Protein AF-A0A0G4MRT8-F1 (afdb_monomer_lite)

pLDDT: mean 92.58, std 7.97, range [58.94, 98.38]

Organism: Verticillium longisporum (NCBI:txid100787)

Sequence (88 aa):
MKSGRHIILLAEGRLVNLGCATGHSSFVMSCSFTNQVLAQIMLYKSGDKAWGEKYVEFAKAGKLEVGVYVIPKILDEEVARLHLEHCN

Secondary structure (DSSP, 8-state):
-TTS-----SGGGS-HHHHSS--S-HHHHHHHHHHHHHHHHHHHTTT-HHHHHH-TTTTT-SSPPSS-----HHHHHHHHHHHGGGG-

Structure (mmCIF, N/CA/C/O backbone):
data_AF-A0A0G4MRT8-F1
#
_entry.id   AF-A0A0G4MRT8-F1
#
loop_
_atom_site.group_PDB
_atom_site.id
_atom_site.type_symbol
_atom_site.label_atom_id
_atom_site.label_alt_id
_atom_site.label_comp_id
_atom_site.label_asym_id
_atom_site.label_entity_id
_atom_site.label_seq_id
_atom_site.pdbx_PDB_ins_code
_atom_site.Cartn_x
_atom_site.Cartn_y
_atom_site.Cartn_z
_atom_site.occupancy
_atom_site.B_iso_or_equiv
_atom_site.auth_seq_id
_atom_site.auth_comp_id
_atom_site.auth_asym_id
_atom_site.auth_atom_id
_atom_site.pdbx_PDB_model_num
ATOM 1 N N . MET A 1 1 ? -9.636 4.172 40.571 1.00 70.50 1 MET A N 1
ATOM 2 C CA . MET A 1 1 ? -8.955 5.398 41.065 1.00 70.50 1 MET A CA 1
ATOM 3 C C . MET A 1 1 ? -9.688 5.905 42.300 1.00 70.50 1 MET A C 1
ATOM 5 O O . MET A 1 1 ? -10.866 5.603 42.427 1.00 70.50 1 MET A O 1
ATOM 9 N N . LYS A 1 2 ? -9.054 6.698 43.179 1.00 83.06 2 LYS A N 1
ATOM 10 C CA . LYS A 1 2 ? -9.710 7.258 44.386 1.00 83.06 2 LYS A CA 1
ATOM 11 C C . LYS A 1 2 ? -11.019 8.029 44.102 1.00 83.06 2 LYS A C 1
ATOM 13 O O . LYS A 1 2 ? -11.833 8.170 44.997 1.00 83.06 2 LYS A O 1
ATOM 18 N N . SER A 1 3 ? -11.234 8.494 42.867 1.00 93.81 3 SER A N 1
ATOM 19 C CA . SER A 1 3 ? -12.443 9.203 42.417 1.00 93.81 3 SER A CA 1
ATOM 20 C C . SER A 1 3 ? -13.577 8.309 41.890 1.00 93.81 3 SER A C 1
ATOM 22 O O . SER A 1 3 ? -14.569 8.839 41.406 1.00 93.81 3 SER A O 1
ATOM 24 N N . GLY A 1 4 ? -13.420 6.979 41.878 1.00 95.25 4 GLY A N 1
ATOM 25 C CA . GLY A 1 4 ? -14.399 6.048 41.288 1.00 95.25 4 GLY A CA 1
ATOM 26 C C . GLY A 1 4 ? -14.469 6.064 39.753 1.00 95.25 4 GLY A C 1
ATOM 27 O O . GLY A 1 4 ? -15.173 5.255 39.162 1.00 95.25 4 GLY A O 1
ATOM 28 N N . ARG A 1 5 ? -13.716 6.948 39.084 1.00 94.38 5 ARG A N 1
ATOM 29 C CA . ARG A 1 5 ? -13.599 6.990 37.619 1.00 94.38 5 ARG A CA 1
ATOM 30 C C . ARG A 1 5 ? -12.582 5.964 37.120 1.00 94.38 5 ARG A C 1
ATOM 32 O O . ARG A 1 5 ? -11.532 5.778 37.744 1.00 94.38 5 ARG A O 1
ATOM 39 N N . HIS A 1 6 ? -12.885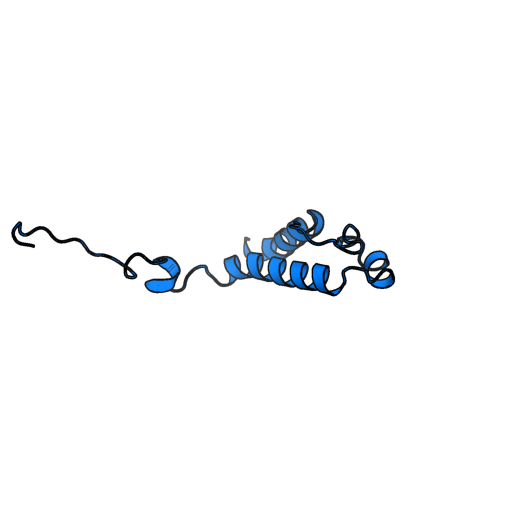 5.343 35.984 1.00 93.75 6 HIS A N 1
ATOM 40 C CA . HIS A 1 6 ? -12.036 4.363 35.308 1.00 93.75 6 HIS A CA 1
ATOM 41 C C . HIS A 1 6 ? -12.056 4.604 33.794 1.00 93.75 6 HIS A C 1
ATOM 43 O O . HIS A 1 6 ? -13.05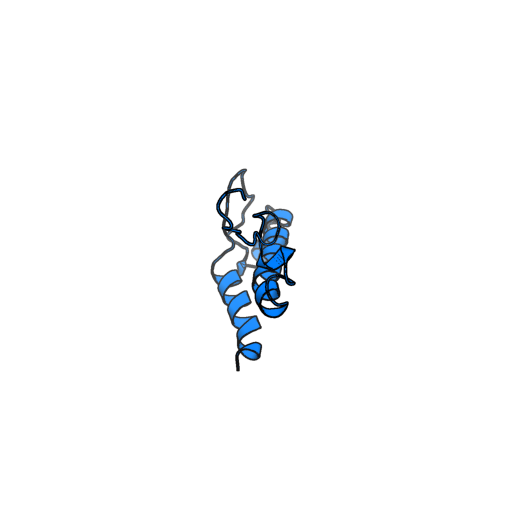8 5.069 33.256 1.00 93.75 6 HIS A O 1
ATOM 49 N N . ILE A 1 7 ? -10.946 4.285 33.126 1.00 95.69 7 ILE A N 1
ATOM 50 C CA . ILE A 1 7 ? -10.826 4.268 31.665 1.00 95.69 7 ILE A CA 1
ATOM 51 C C . ILE A 1 7 ? -10.463 2.853 31.219 1.00 95.69 7 ILE A C 1
ATOM 53 O O . ILE A 1 7 ? -9.767 2.140 31.944 1.00 95.69 7 ILE A O 1
ATOM 57 N N . ILE A 1 8 ? -10.915 2.462 30.030 1.00 96.88 8 ILE A N 1
ATOM 58 C CA . ILE A 1 8 ? -10.463 1.240 29.365 1.00 96.88 8 ILE A CA 1
ATOM 59 C C . ILE A 1 8 ? -9.432 1.659 28.326 1.00 96.88 8 ILE A C 1
ATOM 61 O O . ILE A 1 8 ? -9.753 2.382 27.385 1.00 96.88 8 ILE A O 1
ATOM 65 N N . LEU A 1 9 ? -8.192 1.216 28.516 1.00 96.88 9 LEU A N 1
ATOM 66 C CA . LEU A 1 9 ? -7.131 1.378 27.533 1.00 96.88 9 LEU A CA 1
ATOM 67 C C . LEU A 1 9 ? -7.015 0.087 26.730 1.00 96.88 9 LEU A C 1
ATOM 69 O O . LEU A 1 9 ? -6.713 -0.969 27.282 1.00 96.88 9 LEU A O 1
ATOM 73 N N . LEU A 1 10 ? -7.252 0.185 25.429 1.00 98.25 10 LEU A N 1
ATOM 74 C CA . LEU A 1 10 ? -7.093 -0.930 24.506 1.00 98.25 10 LEU A CA 1
ATOM 75 C C . LEU A 1 10 ? -5.668 -0.959 23.949 1.00 98.25 10 LEU A C 1
ATOM 77 O O . LEU A 1 10 ? -5.041 0.089 23.779 1.00 98.25 10 LEU A O 1
ATOM 81 N N . ALA A 1 11 ? -5.166 -2.168 23.684 1.00 97.88 11 ALA A N 1
ATOM 82 C CA . ALA A 1 11 ? -3.841 -2.429 23.116 1.00 97.88 11 ALA A CA 1
ATOM 83 C C . ALA A 1 11 ? -2.674 -1.715 23.829 1.00 97.88 11 ALA A C 1
ATOM 85 O O . ALA A 1 11 ? -1.670 -1.410 23.192 1.00 97.88 11 ALA A O 1
ATOM 86 N N . GLU A 1 12 ? -2.803 -1.397 25.122 1.00 97.44 12 GLU A N 1
ATOM 87 C CA . GLU A 1 12 ? -1.794 -0.634 25.882 1.00 97.44 12 GLU A CA 1
ATOM 88 C C . GLU A 1 12 ? -1.399 0.700 25.206 1.00 97.44 12 GLU A C 1
ATOM 90 O O . GLU A 1 12 ? -0.276 1.179 25.345 1.00 97.44 12 GLU A O 1
ATOM 95 N N . GLY A 1 13 ? -2.312 1.303 24.433 1.00 97.38 13 GLY A N 1
ATOM 96 C CA . GLY A 1 13 ? -2.041 2.518 23.655 1.00 97.38 13 GLY A CA 1
ATOM 97 C C . GLY A 1 13 ? -1.303 2.292 22.328 1.00 97.38 13 GLY A C 1
ATOM 98 O O . GLY A 1 13 ? -0.951 3.261 21.657 1.00 97.38 13 GLY A O 1
ATOM 99 N N . ARG A 1 14 ? -1.075 1.036 21.927 1.00 98.31 14 ARG A N 1
ATOM 100 C CA . ARG A 1 14 ? -0.570 0.662 20.597 1.00 98.31 14 ARG A CA 1
ATOM 101 C C . ARG A 1 14 ? -1.705 0.607 19.567 1.00 98.31 14 ARG A C 1
ATOM 103 O O . ARG A 1 14 ? -2.859 0.918 19.853 1.00 98.31 14 ARG A O 1
ATOM 110 N N . LEU A 1 15 ? -1.360 0.207 18.342 1.00 97.75 15 LEU A N 1
ATOM 111 C CA . LEU A 1 15 ? -2.277 0.097 17.208 1.00 97.75 15 LEU A CA 1
ATOM 112 C C . LEU A 1 15 ? -3.439 -0.854 17.531 1.00 97.75 15 LEU A C 1
ATOM 114 O O . LEU A 1 15 ? -3.295 -2.073 17.484 1.00 97.75 15 LEU A O 1
ATOM 118 N N . VAL A 1 16 ? -4.597 -0.285 17.866 1.00 98.12 16 VAL A N 1
ATOM 119 C CA . VAL A 1 16 ? -5.766 -1.029 18.359 1.00 98.12 16 VAL A CA 1
ATOM 120 C C . VAL A 1 16 ? -6.333 -2.009 17.333 1.00 98.12 16 VAL A C 1
ATOM 122 O O . VAL A 1 16 ? -6.781 -3.088 17.703 1.00 98.12 16 VAL A O 1
ATOM 125 N N . ASN A 1 17 ? -6.263 -1.688 16.040 1.00 97.81 17 ASN A N 1
ATOM 126 C CA . ASN A 1 17 ? -6.725 -2.577 14.973 1.00 97.81 17 ASN A CA 1
ATOM 127 C C . ASN A 1 17 ? -5.893 -3.866 14.891 1.00 97.81 17 ASN A C 1
ATOM 129 O O . ASN A 1 17 ? -6.453 -4.928 14.647 1.00 97.81 17 ASN A O 1
ATOM 133 N N . LEU A 1 18 ? -4.579 -3.784 15.116 1.00 97.19 18 LEU A N 1
ATOM 134 C CA . LEU A 1 18 ? -3.675 -4.938 15.130 1.00 97.19 18 LEU A CA 1
ATOM 135 C C . LEU A 1 18 ? -3.611 -5.623 16.502 1.00 97.19 18 LEU A C 1
ATOM 137 O O . LEU A 1 18 ? -3.365 -6.819 16.570 1.00 97.19 18 LEU A O 1
ATOM 141 N N . GLY A 1 19 ? -3.790 -4.868 17.591 1.00 97.56 19 GLY A N 1
ATOM 142 C CA . GLY A 1 19 ? -3.662 -5.376 18.960 1.00 97.56 19 GLY A CA 1
ATOM 143 C C . GLY A 1 19 ? -4.951 -5.948 19.552 1.00 97.56 19 GLY A C 1
ATOM 144 O O . GLY A 1 19 ? -4.889 -6.823 20.410 1.00 97.56 19 GLY A O 1
ATOM 145 N N . CYS A 1 20 ? -6.118 -5.466 19.120 1.00 98.12 20 CYS A N 1
ATOM 146 C CA . CYS A 1 20 ? -7.426 -5.908 19.620 1.00 98.12 20 CYS A CA 1
ATOM 147 C C . CYS A 1 20 ? -8.308 -6.548 18.536 1.00 98.12 20 CYS A C 1
ATOM 149 O O . CYS A 1 20 ? -9.425 -6.965 18.830 1.00 98.12 20 CYS A O 1
ATOM 151 N N . ALA A 1 21 ? -7.819 -6.623 17.299 1.00 97.62 21 ALA A N 1
ATOM 152 C CA . ALA A 1 21 ? -8.448 -7.322 16.184 1.00 97.62 21 ALA A CA 1
ATOM 153 C C . ALA A 1 21 ? -7.345 -7.882 15.264 1.00 97.62 21 ALA A C 1
ATOM 155 O O . ALA A 1 21 ? -6.274 -8.249 15.740 1.00 97.62 21 ALA A O 1
ATOM 156 N N . THR A 1 22 ? -7.595 -7.971 13.956 1.00 97.44 22 THR A N 1
ATOM 157 C CA . THR A 1 22 ? -6.680 -8.592 12.981 1.00 97.44 22 THR A CA 1
ATOM 158 C C . THR A 1 22 ? -6.103 -7.606 11.960 1.00 97.44 22 THR A C 1
ATOM 160 O O . THR A 1 22 ? -5.559 -8.025 10.943 1.00 97.44 22 THR A O 1
ATOM 163 N N . GLY A 1 23 ? -6.219 -6.297 12.193 1.00 97.69 23 GLY A N 1
ATOM 164 C CA . GLY A 1 23 ? -5.773 -5.266 11.255 1.00 97.69 23 GLY A CA 1
ATOM 165 C C . GLY A 1 23 ? -6.690 -5.100 10.042 1.00 97.69 23 GLY A C 1
ATOM 166 O O . GLY A 1 23 ? -7.902 -5.295 10.125 1.00 97.69 23 GLY A O 1
ATOM 167 N 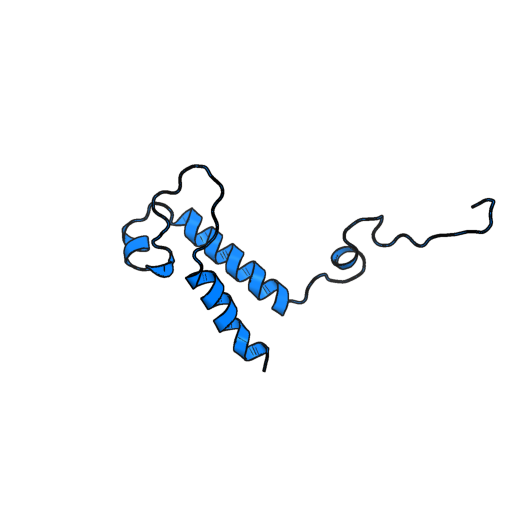N . HIS A 1 24 ? -6.107 -4.682 8.918 1.00 98.00 24 HIS A N 1
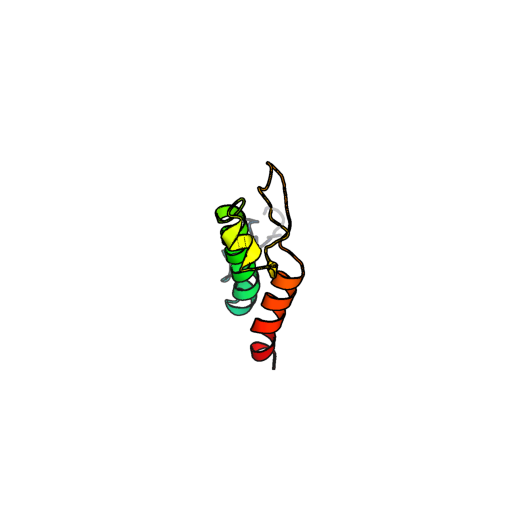ATOM 168 C CA . HIS A 1 24 ? -6.831 -4.574 7.652 1.00 98.00 24 HIS A CA 1
ATOM 169 C C . HIS A 1 24 ? -7.110 -5.960 7.055 1.00 98.00 24 HIS A C 1
ATOM 171 O O . HIS A 1 24 ? -6.336 -6.897 7.250 1.00 98.00 24 HIS A O 1
ATOM 177 N N . SER A 1 25 ? -8.204 -6.085 6.300 1.00 96.50 25 SER A N 1
ATOM 178 C CA . SER A 1 25 ? -8.542 -7.330 5.605 1.00 96.50 25 SER A CA 1
ATOM 179 C C . SER A 1 25 ? -7.486 -7.702 4.560 1.00 96.50 25 SER A C 1
ATOM 181 O O . SER A 1 25 ? -6.742 -6.849 4.069 1.00 96.50 25 SER A O 1
ATOM 183 N N . SER A 1 26 ? -7.453 -8.979 4.170 1.00 96.38 26 SER A N 1
ATOM 184 C CA . SER A 1 26 ? -6.547 -9.473 3.127 1.00 96.38 26 SER A CA 1
ATOM 185 C C . SER A 1 26 ? -6.689 -8.709 1.809 1.00 96.38 26 SER A C 1
ATOM 187 O O . SER A 1 26 ? -5.679 -8.425 1.178 1.00 96.38 26 SER A O 1
ATOM 189 N N . PHE A 1 27 ? -7.905 -8.310 1.426 1.00 96.31 27 PHE A N 1
ATOM 190 C CA . PHE A 1 27 ? -8.144 -7.509 0.224 1.00 96.31 27 PHE A CA 1
ATOM 191 C C . PHE A 1 27 ? -7.458 -6.135 0.289 1.00 96.31 27 PHE A C 1
ATOM 193 O O . PHE A 1 27 ? -6.718 -5.768 -0.618 1.00 96.31 27 PHE A O 1
ATOM 200 N N . VAL A 1 28 ? -7.618 -5.405 1.398 1.00 96.56 28 VAL A N 1
ATOM 201 C CA . VAL A 1 28 ? -6.955 -4.102 1.593 1.00 96.56 28 VAL A CA 1
ATOM 202 C C . VAL A 1 28 ? -5.431 -4.264 1.645 1.00 96.56 28 VAL A C 1
ATOM 204 O O . VAL A 1 28 ? -4.685 -3.457 1.083 1.00 96.56 28 VAL A O 1
ATOM 207 N N . MET A 1 29 ? -4.951 -5.330 2.290 1.00 98.19 29 MET A N 1
ATOM 208 C CA . MET A 1 29 ? -3.523 -5.637 2.341 1.00 98.19 29 MET A CA 1
ATOM 209 C C . MET A 1 29 ? -2.961 -6.068 0.984 1.00 98.19 29 MET A C 1
ATOM 211 O O . MET A 1 29 ? -1.800 -5.774 0.715 1.00 98.19 29 MET A O 1
ATOM 215 N N . SER A 1 30 ? -3.760 -6.683 0.107 1.00 97.88 30 SER A N 1
ATOM 216 C CA . SER A 1 30 ? -3.354 -7.065 -1.252 1.00 97.88 30 SER A CA 1
ATOM 217 C C . SER A 1 30 ? -2.913 -5.851 -2.074 1.00 97.88 30 SER A C 1
ATOM 219 O O . SER A 1 30 ? -1.843 -5.888 -2.686 1.00 97.88 30 SER A O 1
ATOM 221 N N . CYS A 1 31 ? -3.637 -4.729 -1.992 1.00 97.06 31 CYS A N 1
ATOM 222 C CA . CYS A 1 31 ? -3.235 -3.477 -2.643 1.00 97.06 31 CYS A CA 1
ATOM 223 C C . CYS A 1 31 ? -1.856 -3.002 -2.148 1.00 97.06 31 CYS A C 1
ATOM 225 O O . CYS A 1 31 ? -0.969 -2.669 -2.934 1.00 97.06 31 CYS A O 1
ATOM 227 N N . SER A 1 32 ? -1.645 -3.030 -0.827 1.00 97.69 32 SER A N 1
ATOM 228 C CA . SER A 1 32 ? -0.389 -2.590 -0.201 1.00 97.69 32 SER A CA 1
ATOM 229 C C . SER A 1 32 ? 0.785 -3.517 -0.530 1.00 97.69 32 SER A C 1
ATOM 231 O O . SER A 1 32 ? 1.869 -3.056 -0.886 1.00 97.69 32 SER A O 1
ATOM 233 N N . PHE A 1 33 ? 0.585 -4.830 -0.416 1.00 98.38 33 PHE A N 1
ATOM 234 C CA . PHE A 1 33 ? 1.631 -5.827 -0.630 1.00 98.38 33 PHE A CA 1
ATOM 235 C C . PHE A 1 33 ? 2.011 -5.970 -2.103 1.00 98.38 33 PHE A C 1
ATOM 237 O O . PHE A 1 33 ? 3.187 -6.182 -2.393 1.00 98.38 33 PHE A O 1
ATOM 244 N N . THR A 1 34 ? 1.079 -5.748 -3.032 1.00 98.12 34 THR A N 1
ATOM 245 C CA . THR A 1 34 ? 1.407 -5.663 -4.463 1.00 98.12 34 THR A CA 1
ATOM 246 C C . THR A 1 34 ? 2.391 -4.518 -4.716 1.00 98.12 34 THR A C 1
ATOM 248 O O . THR A 1 34 ? 3.457 -4.742 -5.288 1.00 98.12 34 THR A O 1
ATOM 251 N N . ASN A 1 35 ? 2.114 -3.320 -4.187 1.00 97.44 35 ASN A N 1
ATOM 252 C CA . ASN A 1 35 ? 3.024 -2.176 -4.299 1.00 97.44 35 ASN A CA 1
ATOM 253 C C . ASN A 1 35 ? 4.390 -2.436 -3.638 1.00 97.44 35 ASN A C 1
ATOM 255 O O . ASN A 1 35 ? 5.420 -2.055 -4.196 1.00 97.44 35 ASN A O 1
ATOM 259 N N . GLN A 1 36 ? 4.434 -3.130 -2.494 1.00 98.38 36 GLN A N 1
ATOM 260 C CA . GLN A 1 36 ? 5.705 -3.516 -1.866 1.00 98.38 36 GLN A CA 1
ATOM 261 C C . GLN A 1 36 ? 6.532 -4.446 -2.760 1.00 98.38 36 GLN A C 1
ATOM 263 O O . GLN A 1 36 ? 7.729 -4.216 -2.925 1.00 98.38 36 GLN A O 1
ATOM 268 N N . VAL A 1 37 ? 5.918 -5.464 -3.368 1.00 98.19 37 VAL A N 1
ATOM 269 C CA . VAL A 1 37 ? 6.622 -6.395 -4.264 1.00 98.19 37 VAL A CA 1
ATOM 270 C C . VAL A 1 37 ? 7.104 -5.685 -5.531 1.00 98.19 37 VAL A C 1
ATOM 272 O O . VAL A 1 37 ? 8.255 -5.870 -5.927 1.00 98.19 37 VAL A O 1
ATOM 275 N N . LEU A 1 38 ? 6.286 -4.817 -6.130 1.00 96.12 38 LEU A N 1
ATOM 276 C CA . LEU A 1 38 ? 6.692 -4.007 -7.284 1.00 96.12 38 LEU A CA 1
ATOM 277 C C . LEU A 1 38 ? 7.876 -3.089 -6.940 1.00 96.12 38 LEU A C 1
ATOM 279 O O . LEU A 1 38 ? 8.837 -3.009 -7.705 1.00 96.12 38 LEU A O 1
ATOM 283 N N . ALA A 1 39 ? 7.866 -2.461 -5.762 1.00 95.00 39 ALA A N 1
ATOM 284 C CA . ALA A 1 39 ? 8.987 -1.653 -5.288 1.00 95.00 39 ALA A CA 1
ATOM 285 C C . ALA A 1 39 ? 10.261 -2.491 -5.062 1.00 95.00 39 ALA A C 1
ATOM 287 O O . ALA A 1 39 ? 11.352 -2.057 -5.432 1.00 95.00 39 ALA A O 1
ATOM 288 N N . GLN A 1 40 ? 10.143 -3.705 -4.510 1.00 96.44 40 GLN A N 1
ATOM 289 C CA . GLN A 1 40 ? 11.280 -4.623 -4.360 1.00 96.44 40 GLN A CA 1
ATOM 290 C C . GLN A 1 40 ? 11.878 -5.011 -5.718 1.00 96.44 40 GLN A C 1
ATOM 292 O O . GLN A 1 40 ? 13.097 -4.983 -5.879 1.00 96.44 40 GLN A O 1
ATOM 297 N N . ILE A 1 41 ? 11.035 -5.312 -6.711 1.00 94.31 41 ILE A N 1
ATOM 298 C CA . ILE A 1 41 ? 11.475 -5.605 -8.082 1.00 94.31 41 ILE A CA 1
ATOM 299 C C . ILE A 1 41 ? 12.199 -4.393 -8.678 1.00 94.31 41 ILE A C 1
ATOM 301 O O . ILE A 1 41 ? 13.301 -4.550 -9.199 1.00 94.31 41 ILE A O 1
ATOM 305 N N . MET A 1 42 ? 11.626 -3.191 -8.552 1.00 92.56 42 MET A N 1
ATOM 306 C CA . MET A 1 42 ? 12.220 -1.944 -9.048 1.00 92.56 42 MET A CA 1
ATOM 307 C C . MET A 1 42 ? 13.609 -1.681 -8.449 1.00 92.56 42 MET A C 1
ATOM 309 O O . MET A 1 42 ? 14.531 -1.319 -9.176 1.00 92.56 42 MET A O 1
ATOM 313 N N . LEU A 1 43 ? 13.775 -1.877 -7.138 1.00 92.94 43 LEU A N 1
ATOM 314 C CA . LEU A 1 43 ? 15.065 -1.705 -6.466 1.00 92.94 43 LEU A CA 1
ATOM 315 C C . LEU A 1 43 ? 16.076 -2.770 -6.903 1.00 92.94 43 LEU A C 1
ATOM 317 O O . LEU A 1 43 ? 17.204 -2.436 -7.253 1.00 92.94 43 LEU A O 1
ATOM 321 N N . TYR A 1 44 ? 15.670 -4.042 -6.923 1.00 94.12 44 TYR A N 1
ATOM 322 C CA . TYR A 1 44 ? 16.546 -5.155 -7.292 1.00 94.12 44 TYR A CA 1
ATOM 323 C C . TYR A 1 44 ? 17.008 -5.086 -8.752 1.00 94.12 44 TYR A C 1
ATOM 325 O O . TYR A 1 44 ? 18.148 -5.422 -9.068 1.00 94.12 44 TYR A O 1
ATOM 333 N N . LYS A 1 45 ? 16.123 -4.641 -9.649 1.00 92.62 45 LYS A N 1
ATOM 334 C CA . LYS A 1 45 ? 16.393 -4.476 -11.082 1.00 92.62 45 LYS A CA 1
ATOM 335 C C . LYS A 1 45 ? 16.943 -3.107 -11.452 1.00 92.62 45 LYS A C 1
ATOM 337 O O . LYS A 1 45 ? 17.172 -2.835 -12.630 1.00 92.62 45 LYS A O 1
ATOM 342 N N . SER A 1 46 ? 17.214 -2.260 -10.466 1.00 88.81 46 SER A N 1
ATOM 343 C CA . SER A 1 46 ? 17.821 -0.963 -10.711 1.00 88.81 46 SER A CA 1
ATOM 344 C C . SER A 1 46 ? 19.187 -1.120 -11.390 1.00 88.81 46 SER A C 1
ATOM 346 O O . SER A 1 46 ? 20.081 -1.802 -10.892 1.00 88.81 46 SER A O 1
ATOM 348 N N . GLY A 1 47 ? 19.346 -0.492 -12.558 1.00 88.06 47 GLY A N 1
ATOM 349 C CA . GLY A 1 47 ? 20.566 -0.578 -13.368 1.00 88.06 47 GLY A CA 1
ATOM 350 C C . GLY A 1 47 ? 20.635 -1.763 -14.345 1.00 88.06 47 GLY A C 1
ATOM 351 O O . GLY A 1 47 ? 21.565 -1.807 -15.152 1.00 88.06 47 GLY A O 1
ATOM 352 N N . ASP A 1 48 ? 19.658 -2.678 -14.345 1.00 92.00 48 ASP A N 1
ATOM 353 C CA . ASP A 1 48 ? 19.511 -3.726 -15.366 1.00 92.00 48 ASP A CA 1
ATOM 354 C C . ASP A 1 48 ? 18.853 -3.128 -16.624 1.00 92.00 48 ASP A C 1
ATOM 356 O O . ASP A 1 48 ? 17.630 -3.026 -16.732 1.00 92.00 48 ASP A O 1
ATOM 360 N N . LYS A 1 49 ? 19.684 -2.682 -17.577 1.00 88.50 49 LYS A N 1
ATOM 361 C CA . LYS A 1 49 ? 19.219 -2.000 -18.800 1.00 88.50 49 LYS A CA 1
ATOM 362 C C . LYS A 1 49 ? 18.286 -2.866 -19.645 1.00 88.50 49 LYS A C 1
ATOM 364 O O . LYS A 1 49 ? 17.249 -2.379 -20.078 1.00 88.50 49 LYS A O 1
ATOM 369 N N . ALA A 1 50 ? 18.629 -4.141 -19.839 1.00 90.56 50 ALA A N 1
ATOM 370 C CA . ALA A 1 50 ? 17.823 -5.057 -20.644 1.00 90.56 50 ALA A CA 1
ATOM 371 C C . ALA A 1 50 ? 16.443 -5.285 -20.012 1.00 90.56 50 ALA A C 1
ATOM 373 O O . ALA A 1 50 ? 15.434 -5.389 -20.710 1.00 90.56 50 ALA A O 1
ATOM 374 N N . TRP A 1 51 ? 16.385 -5.334 -18.680 1.00 91.75 51 TRP A N 1
ATOM 375 C CA . TRP A 1 51 ? 15.121 -5.422 -17.965 1.00 91.75 51 TRP A CA 1
ATOM 376 C C . TRP A 1 51 ? 14.299 -4.132 -18.079 1.00 91.75 51 TRP A C 1
ATOM 378 O O . TRP A 1 51 ? 13.106 -4.211 -18.359 1.00 91.75 51 TRP A O 1
ATOM 388 N N . GLY A 1 52 ? 14.930 -2.962 -17.938 1.00 89.06 52 GLY A N 1
ATOM 389 C CA . GLY A 1 52 ? 14.262 -1.668 -18.105 1.00 89.06 52 GLY A CA 1
ATOM 390 C C . GLY A 1 52 ? 13.714 -1.450 -19.519 1.00 89.06 52 GLY A C 1
ATOM 391 O O . GLY A 1 52 ? 12.621 -0.924 -19.678 1.00 89.06 52 GLY A O 1
ATOM 392 N N . GLU A 1 53 ? 14.416 -1.909 -20.555 1.00 89.56 53 GLU A N 1
ATOM 393 C CA . GLU A 1 53 ? 13.920 -1.861 -21.938 1.00 89.56 53 GLU A CA 1
ATOM 394 C C . GLU A 1 53 ? 12.721 -2.793 -22.163 1.00 89.56 53 GLU A C 1
ATOM 396 O O . GLU A 1 53 ? 11.811 -2.461 -22.921 1.00 89.56 53 GLU A O 1
ATOM 401 N N . LYS A 1 54 ? 12.700 -3.953 -21.492 1.00 92.00 54 LYS A N 1
ATOM 402 C CA . LYS A 1 54 ? 11.615 -4.935 -21.605 1.00 92.00 54 LYS A CA 1
ATOM 403 C C . LYS A 1 54 ? 10.349 -4.521 -20.846 1.00 92.00 54 LYS A C 1
ATOM 405 O O . LYS A 1 54 ? 9.254 -4.737 -21.358 1.00 92.00 54 LYS A O 1
ATOM 410 N N . TYR A 1 55 ? 10.494 -3.980 -19.638 1.00 91.81 55 TYR A N 1
ATOM 411 C CA . TYR A 1 55 ? 9.388 -3.610 -18.749 1.00 91.81 55 TYR A CA 1
ATOM 412 C C . TYR A 1 55 ? 9.330 -2.090 -18.594 1.00 91.81 55 TYR A C 1
ATOM 414 O O . TYR A 1 55 ? 9.767 -1.508 -17.595 1.00 91.81 55 TYR A O 1
ATOM 422 N N . VAL A 1 56 ? 8.813 -1.438 -19.636 1.00 89.38 56 VAL A N 1
ATOM 423 C CA . VAL A 1 56 ? 8.792 0.025 -19.790 1.00 89.38 56 VAL A CA 1
ATOM 424 C C . VAL A 1 56 ? 8.023 0.745 -18.679 1.00 89.38 56 VAL A C 1
ATOM 426 O O . VAL A 1 56 ? 8.325 1.890 -18.347 1.00 89.38 56 VAL A O 1
ATOM 429 N N . GLU A 1 57 ? 7.072 0.062 -18.051 1.00 89.81 57 GLU A N 1
ATOM 430 C CA . GLU A 1 57 ? 6.317 0.531 -16.894 1.00 89.81 57 GLU A CA 1
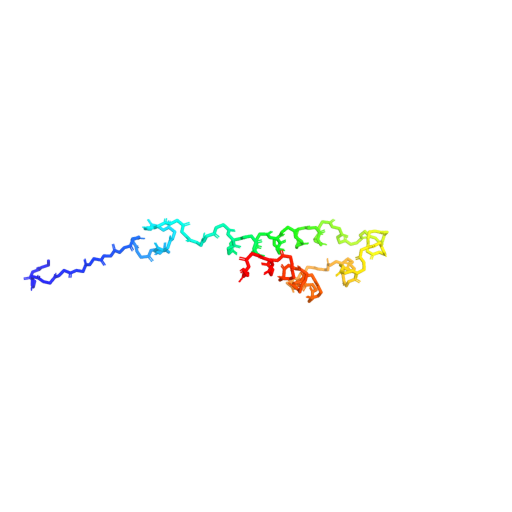ATOM 431 C C . GLU A 1 57 ? 7.207 0.778 -15.664 1.00 89.81 57 GLU A C 1
ATOM 433 O O . GLU A 1 57 ? 6.903 1.648 -14.844 1.00 89.81 57 GLU A O 1
ATOM 438 N N . PHE A 1 58 ? 8.358 0.102 -15.582 1.00 87.69 58 PHE A N 1
ATOM 439 C CA . PHE A 1 58 ? 9.395 0.350 -14.582 1.00 87.69 58 PHE A CA 1
ATOM 440 C C . PHE A 1 58 ? 10.522 1.272 -15.084 1.00 87.69 58 PHE A C 1
ATOM 442 O O . PHE A 1 58 ? 11.325 1.749 -14.280 1.00 87.69 58 PHE A O 1
ATOM 449 N N . ALA A 1 59 ? 10.581 1.583 -16.386 1.00 64.50 59 ALA A N 1
ATOM 450 C CA . ALA A 1 59 ? 11.716 2.215 -17.080 1.00 64.50 59 ALA A CA 1
ATOM 451 C C . ALA A 1 59 ? 11.957 3.708 -16.796 1.00 64.50 59 ALA A C 1
ATOM 453 O O . ALA A 1 59 ? 12.713 4.375 -17.501 1.00 64.50 59 ALA A O 1
ATOM 454 N N . LYS A 1 60 ? 11.386 4.239 -15.714 1.00 63.47 60 LYS A N 1
ATOM 455 C CA . LYS A 1 60 ? 11.923 5.446 -15.063 1.00 63.47 60 LYS A CA 1
ATOM 456 C C . LYS A 1 60 ? 13.045 5.138 -14.071 1.00 63.47 60 LYS A C 1
ATOM 458 O O . LYS A 1 60 ? 13.751 6.054 -13.658 1.00 63.47 60 LYS A O 1
ATOM 463 N N . ALA A 1 61 ? 13.242 3.874 -13.710 1.00 58.94 61 ALA A N 1
ATOM 464 C CA . ALA A 1 61 ? 14.314 3.449 -12.830 1.00 58.94 61 ALA A CA 1
ATOM 465 C C . ALA A 1 61 ? 15.565 3.109 -13.652 1.00 58.94 61 ALA A C 1
ATOM 467 O O . ALA A 1 61 ? 15.869 1.947 -13.917 1.00 58.94 61 ALA A O 1
ATOM 468 N N . GLY A 1 62 ? 16.332 4.136 -14.031 1.00 69.31 62 GLY A N 1
ATOM 469 C CA . GLY A 1 62 ? 17.765 3.943 -14.264 1.00 69.31 62 GLY A CA 1
ATOM 470 C C . GLY A 1 62 ? 18.444 3.395 -12.999 1.00 69.31 62 GLY A C 1
ATOM 471 O O . GLY A 1 62 ? 17.782 3.007 -12.031 1.00 69.31 62 GLY A O 1
ATOM 472 N N . LYS A 1 63 ? 19.778 3.379 -12.954 1.00 83.50 63 LYS A N 1
ATOM 473 C CA . LYS A 1 63 ? 20.446 3.158 -11.666 1.00 83.50 63 LYS A CA 1
ATOM 474 C C . LYS A 1 63 ? 19.926 4.214 -10.680 1.00 83.50 63 LYS A C 1
ATOM 476 O O . LYS A 1 63 ? 20.065 5.409 -10.927 1.00 83.50 63 LYS A O 1
ATOM 481 N N . LEU A 1 64 ? 19.251 3.759 -9.631 1.00 88.75 64 LEU A N 1
ATOM 482 C CA . LEU A 1 64 ? 18.694 4.607 -8.596 1.00 88.75 64 LEU A CA 1
ATOM 483 C C . LEU A 1 64 ? 19.851 4.962 -7.677 1.00 88.75 64 LEU A C 1
ATOM 485 O O . LEU A 1 64 ? 20.520 4.085 -7.128 1.00 88.75 64 LEU A O 1
ATOM 489 N N . GLU A 1 65 ? 20.106 6.255 -7.554 1.00 91.88 65 GLU A N 1
ATOM 490 C CA . GLU A 1 65 ? 21.038 6.760 -6.559 1.00 91.88 65 GLU A CA 1
ATOM 491 C C . GLU A 1 65 ? 20.416 6.643 -5.160 1.00 91.88 65 GLU A C 1
ATOM 493 O O . GLU A 1 65 ? 19.237 6.324 -5.000 1.00 91.88 65 GLU A O 1
ATOM 498 N N . VAL A 1 66 ? 21.210 6.863 -4.115 1.00 94.31 66 VAL A N 1
ATOM 499 C CA . VAL A 1 66 ? 20.693 6.811 -2.742 1.00 94.31 66 VAL A CA 1
ATOM 500 C C . VAL A 1 66 ? 19.660 7.922 -2.549 1.00 94.31 66 VAL A C 1
ATOM 502 O O . VAL A 1 66 ? 19.983 9.106 -2.633 1.00 94.31 66 VAL A O 1
ATOM 505 N N . GLY A 1 67 ? 18.414 7.536 -2.274 1.00 94.00 67 GLY A N 1
ATOM 506 C CA . GLY A 1 67 ? 17.306 8.472 -2.150 1.00 94.00 67 GLY A CA 1
ATOM 507 C C . GLY A 1 67 ? 15.975 7.798 -1.838 1.00 94.00 67 GLY A C 1
ATOM 508 O O . GLY A 1 67 ? 15.886 6.579 -1.688 1.00 94.00 67 GLY A O 1
ATOM 509 N N . VAL A 1 68 ? 14.931 8.620 -1.734 1.00 95.12 68 VAL A N 1
ATOM 510 C CA . VAL A 1 68 ? 13.549 8.173 -1.535 1.00 95.12 68 VAL A CA 1
ATOM 511 C C . VAL A 1 68 ? 12.791 8.376 -2.837 1.00 95.12 68 VAL A C 1
ATOM 513 O O . VAL A 1 68 ? 12.744 9.483 -3.371 1.00 95.12 68 VAL A O 1
ATOM 516 N N . TYR A 1 69 ? 12.190 7.299 -3.332 1.00 92.00 69 TYR A N 1
ATOM 517 C CA . TYR A 1 69 ? 11.480 7.272 -4.604 1.00 92.00 69 TYR A CA 1
ATOM 518 C C . TYR A 1 69 ? 10.084 6.694 -4.417 1.00 92.00 69 TYR A C 1
ATOM 520 O O . TYR A 1 69 ? 9.825 5.937 -3.482 1.00 92.00 69 TYR A O 1
ATOM 528 N N . VAL A 1 70 ? 9.198 7.041 -5.342 1.00 93.12 70 VAL A N 1
ATOM 529 C CA . VAL A 1 70 ? 7.845 6.490 -5.433 1.00 93.12 70 VAL A CA 1
ATOM 530 C C . VAL A 1 70 ? 7.781 5.610 -6.675 1.00 93.12 70 VAL A C 1
ATOM 532 O O . VAL A 1 70 ? 8.442 5.910 -7.675 1.00 93.12 70 VAL A O 1
ATOM 535 N N . ILE A 1 71 ? 6.995 4.536 -6.627 1.00 92.12 71 ILE A N 1
ATOM 536 C CA . ILE A 1 71 ? 6.746 3.719 -7.816 1.00 92.12 71 ILE A CA 1
ATOM 537 C C . ILE A 1 71 ? 6.070 4.561 -8.920 1.00 92.12 71 ILE A C 1
ATOM 539 O O . ILE A 1 71 ? 5.318 5.493 -8.616 1.00 92.12 71 ILE A O 1
ATOM 543 N N . PRO A 1 72 ? 6.328 4.275 -10.208 1.00 92.25 72 PRO A N 1
ATOM 544 C CA . PRO A 1 72 ? 5.634 4.919 -11.317 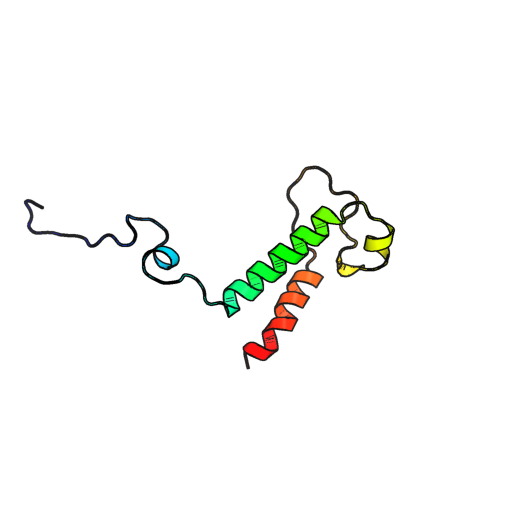1.00 92.25 72 PRO A CA 1
ATOM 545 C C . PRO A 1 72 ? 4.104 4.823 -11.214 1.00 92.25 72 PRO A C 1
ATOM 547 O O . PRO A 1 72 ? 3.563 3.767 -10.905 1.00 92.25 72 PRO A O 1
ATOM 550 N N . LYS A 1 73 ? 3.404 5.909 -11.571 1.00 94.38 73 LYS A N 1
ATOM 551 C CA . LYS A 1 73 ? 1.929 5.996 -11.536 1.00 94.38 73 LYS A CA 1
ATOM 552 C C . LYS A 1 73 ? 1.230 4.856 -12.286 1.00 94.38 73 LYS A C 1
ATOM 554 O O . LYS A 1 73 ? 0.222 4.359 -11.815 1.00 94.38 73 LYS A O 1
ATOM 559 N N . ILE A 1 74 ? 1.786 4.428 -13.421 1.00 94.75 74 ILE A N 1
ATOM 560 C CA . ILE A 1 74 ? 1.228 3.332 -14.227 1.00 94.75 74 ILE A CA 1
ATOM 561 C C . ILE A 1 74 ? 1.173 2.006 -13.456 1.00 94.75 74 ILE A C 1
ATOM 563 O O . ILE A 1 74 ? 0.232 1.243 -13.630 1.00 94.75 74 ILE A O 1
ATOM 567 N N . LEU A 1 75 ? 2.144 1.749 -12.574 1.00 95.31 75 LEU A N 1
ATOM 568 C CA . LEU A 1 75 ? 2.138 0.557 -11.730 1.00 95.31 75 LEU A CA 1
ATOM 569 C C . LEU A 1 75 ? 1.064 0.659 -10.645 1.00 95.31 75 LEU A C 1
ATOM 571 O O . LEU A 1 75 ? 0.376 -0.319 -10.386 1.00 95.31 75 LEU A O 1
ATOM 575 N N . ASP A 1 76 ? 0.885 1.840 -10.051 1.00 96.44 76 ASP A N 1
ATOM 576 C CA . ASP A 1 76 ? -0.159 2.079 -9.047 1.00 96.44 76 ASP A CA 1
ATOM 577 C C . ASP A 1 76 ? -1.573 1.954 -9.653 1.00 96.44 76 ASP A C 1
ATOM 579 O O . ASP A 1 76 ? -2.459 1.313 -9.087 1.00 96.44 76 ASP A O 1
ATOM 583 N N . GLU A 1 77 ? -1.769 2.483 -10.866 1.00 97.56 77 GLU A N 1
ATOM 584 C CA . GLU A 1 77 ? -3.002 2.313 -11.645 1.00 97.56 77 GLU A CA 1
ATOM 585 C C . GLU A 1 77 ? -3.253 0.843 -12.011 1.00 97.56 77 GLU A C 1
ATOM 587 O O . GLU A 1 77 ? -4.397 0.390 -11.962 1.00 97.56 77 GLU A O 1
ATOM 592 N N . GLU A 1 78 ? -2.203 0.082 -12.325 1.00 96.56 78 GLU A N 1
ATOM 593 C CA . GLU A 1 78 ? -2.308 -1.351 -12.605 1.00 96.56 78 GLU A CA 1
ATOM 594 C C . GLU A 1 78 ? -2.706 -2.148 -11.357 1.00 96.56 78 GLU A C 1
ATOM 596 O O . GLU A 1 78 ? -3.580 -3.014 -11.439 1.00 96.56 78 GLU A O 1
ATOM 601 N N . VAL A 1 79 ? -2.155 -1.816 -10.181 1.00 97.19 79 VAL A N 1
ATOM 602 C CA . VAL A 1 79 ? -2.619 -2.395 -8.911 1.00 97.19 79 VAL A CA 1
ATOM 603 C C . VAL A 1 79 ? -4.103 -2.107 -8.719 1.00 97.19 79 VAL A C 1
ATOM 605 O O . VAL A 1 79 ? -4.864 -3.040 -8.475 1.00 97.19 79 VAL A O 1
ATOM 608 N N . ALA A 1 80 ? -4.549 -0.861 -8.886 1.00 97.19 80 ALA A N 1
ATOM 609 C CA . ALA A 1 80 ? -5.967 -0.529 -8.766 1.00 97.19 80 ALA A CA 1
ATOM 610 C C . ALA A 1 80 ? -6.829 -1.333 -9.755 1.00 97.19 80 ALA A C 1
ATOM 612 O O . ALA A 1 80 ? -7.814 -1.952 -9.350 1.00 97.19 80 ALA A O 1
ATOM 613 N N . ARG A 1 81 ? -6.422 -1.392 -11.030 1.00 96.88 81 ARG A N 1
ATOM 614 C CA . ARG A 1 81 ? -7.128 -2.114 -12.097 1.00 96.88 81 ARG A CA 1
ATOM 615 C C . ARG A 1 81 ? -7.309 -3.597 -11.769 1.00 96.88 81 ARG A C 1
ATOM 617 O O . ARG A 1 81 ? -8.402 -4.122 -11.967 1.00 96.88 81 ARG A O 1
ATOM 624 N N . LEU A 1 82 ? -6.271 -4.257 -11.252 1.00 96.12 82 LEU A N 1
ATOM 625 C CA . LEU A 1 82 ? -6.308 -5.675 -10.873 1.00 96.12 82 LEU A CA 1
ATOM 626 C C . LEU A 1 82 ? -7.268 -5.972 -9.711 1.00 96.12 82 LEU A C 1
ATOM 628 O O . LEU A 1 82 ? -7.730 -7.101 -9.585 1.00 96.12 82 LEU A O 1
ATOM 632 N N . HIS A 1 83 ? -7.589 -4.979 -8.879 1.00 96.56 83 HIS A N 1
ATOM 633 C CA . HIS A 1 83 ? -8.480 -5.149 -7.728 1.00 96.56 83 HIS A CA 1
ATOM 634 C C . HIS A 1 83 ? -9.935 -4.735 -8.014 1.00 96.56 83 HIS A C 1
ATOM 636 O O . HIS A 1 83 ? -10.807 -5.031 -7.200 1.00 96.56 83 HIS A O 1
ATOM 642 N N . LEU A 1 84 ? -10.225 -4.095 -9.160 1.00 95.44 84 LEU A N 1
ATOM 643 C CA . LEU A 1 84 ? -11.572 -3.603 -9.501 1.00 95.44 84 LEU A CA 1
ATOM 644 C C . LEU A 1 84 ? -12.632 -4.708 -9.561 1.00 95.44 84 LEU A C 1
ATOM 646 O O . LEU A 1 84 ? -13.769 -4.472 -9.167 1.00 95.44 84 LEU A O 1
ATOM 650 N N . GLU A 1 85 ? -12.280 -5.903 -10.041 1.00 92.38 85 GLU A N 1
ATOM 651 C CA . GLU A 1 85 ? -13.225 -7.025 -10.146 1.00 92.38 85 GLU A CA 1
ATOM 652 C C . GLU A 1 85 ? -13.773 -7.447 -8.776 1.00 92.38 85 GLU A C 1
ATOM 654 O O . GLU A 1 85 ? -14.936 -7.807 -8.665 1.00 92.38 85 GLU A O 1
ATOM 659 N N . HIS A 1 86 ? -12.967 -7.330 -7.720 1.00 90.25 86 HIS A N 1
ATOM 660 C CA . HIS A 1 86 ? -13.358 -7.690 -6.356 1.00 90.25 86 HIS A CA 1
ATOM 661 C C . HIS A 1 86 ? -14.254 -6.642 -5.669 1.00 90.25 86 HIS A C 1
ATOM 663 O O . HIS A 1 86 ? -14.691 -6.858 -4.539 1.00 90.25 86 HIS A O 1
ATOM 669 N N . CYS A 1 87 ? -14.469 -5.489 -6.312 1.00 88.31 87 CYS A N 1
ATOM 670 C CA . CYS A 1 87 ? -15.295 -4.391 -5.806 1.00 88.31 87 CYS A CA 1
ATOM 671 C C . CYS A 1 87 ? -16.716 -4.373 -6.396 1.00 88.31 87 CYS A C 1
ATOM 673 O O . CYS A 1 87 ? -17.507 -3.517 -5.995 1.00 88.31 87 CYS A O 1
ATOM 675 N N . ASN A 1 88 ? -17.015 -5.263 -7.348 1.00 71.31 88 ASN A N 1
ATOM 676 C CA . ASN A 1 88 ? -18.325 -5.417 -7.989 1.00 71.31 88 ASN A CA 1
ATOM 677 C C . ASN A 1 88 ? -19.041 -6.672 -7.481 1.00 71.31 88 ASN A C 1
ATOM 679 O O . ASN A 1 88 ? -20.289 -6.685 -7.564 1.00 71.31 88 ASN A O 1
#

InterPro domains:
  IPR000043 Adenosylhomocysteinase-like [PF05221] (24-86)
  IPR000043 Adenosylhomocysteinase-like [PTHR23420] (2-87)
  IPR015878 S-adenosyl-L-homocysteine hydrolase, NAD binding domain [PF00670] (1-23)
  IPR042172 Adenosylhomocysteinase-like superfamily [G3DSA:3.40.50.1480] (20-88)

Foldseek 3Di:
DVVPDDDDDAQVPPDRCVRVHPHDDPLVVQLVVLQVVQVVCLQVCQQVVVVCVVPVQSVVRHNDDPDDDHRRPVSNVVSVVVSVVVVD

Radius of gyration: 20.67 Å; chains: 1; bounding box: 39×19×66 Å